Protein AF-A0A2N8PPB0-F1 (afdb_monomer_lite)

Sequence (161 aa):
MPAARVVEVVAQAAVRERETAEELRSPRPAERGLLVSDPEELAEAWAARHVEWRRVQELMEASGWAVYEPERDGVGSAWAADRVARREQALASHAAHQERRREAADEVRTEVWLAAGPGRLLRQAAARAGLTPQEVLAQLAARLVVDEDGAVSVAPFLPSR

Radius of gyration: 32.7 Å; chains: 1; bounding box: 74×33×79 Å

Secondary structure (DSSP, 8-state):
-BHHHHHHHHHHHHHHHHHHHHHHHS-------TTSPPHHHHHHHHHHHHHHHHHHHHHHHHHT-SB--GGG-HHHHHHHHHHHHHHHHHHHHHHHHHHHHHHHHH------PPPHHHHHHHHHHHHHHT--HHHHHHHHHTTEEE-TT--EEE-------

Structure (mmCIF, N/CA/C/O backbone):
data_AF-A0A2N8PPB0-F1
#
_entry.id   AF-A0A2N8PPB0-F1
#
loop_
_atom_site.group_PDB
_atom_site.id
_atom_site.type_symbol
_atom_site.label_atom_id
_atom_site.label_alt_id
_atom_site.label_comp_id
_atom_site.label_asym_id
_atom_site.label_entity_id
_atom_site.label_seq_id
_atom_site.pdbx_PDB_ins_code
_atom_site.Cartn_x
_atom_site.Cartn_y
_atom_site.Cartn_z
_atom_site.occupancy
_atom_site.B_iso_or_equiv
_atom_site.auth_seq_id
_atom_site.auth_comp_id
_atom_site.auth_asym_id
_atom_site.auth_atom_id
_atom_site.pdbx_PDB_model_num
ATOM 1 N N . MET A 1 1 ? 13.866 9.918 -25.195 1.00 89.62 1 MET A N 1
ATOM 2 C CA . MET A 1 1 ? 15.348 9.924 -25.044 1.00 89.62 1 MET A CA 1
ATOM 3 C C . MET A 1 1 ? 15.997 9.408 -26.324 1.00 89.62 1 MET A C 1
ATOM 5 O O . MET A 1 1 ? 15.547 8.376 -26.794 1.00 89.62 1 MET A O 1
ATOM 9 N N . PRO A 1 2 ? 16.993 10.085 -26.925 1.00 96.06 2 PRO A N 1
ATOM 10 C CA . PRO A 1 2 ? 17.593 9.634 -28.189 1.00 96.06 2 PRO A CA 1
ATOM 11 C C . PRO A 1 2 ? 18.256 8.252 -28.085 1.00 96.06 2 PRO A C 1
ATOM 13 O O . PRO A 1 2 ? 18.813 7.932 -27.036 1.00 96.06 2 PRO A O 1
ATOM 16 N N . ALA A 1 3 ? 18.268 7.478 -29.174 1.00 92.69 3 ALA A N 1
ATOM 17 C CA . ALA A 1 3 ? 18.877 6.140 -29.218 1.00 92.69 3 ALA A CA 1
ATOM 18 C C . ALA A 1 3 ? 20.351 6.133 -28.769 1.00 92.69 3 ALA A C 1
ATOM 20 O O . ALA A 1 3 ? 20.739 5.331 -27.925 1.00 92.69 3 ALA A O 1
ATOM 21 N N . ALA A 1 4 ? 21.153 7.096 -29.237 1.00 93.31 4 ALA A N 1
ATOM 22 C CA . ALA A 1 4 ? 22.552 7.237 -28.817 1.00 93.31 4 ALA A CA 1
ATOM 23 C C . ALA A 1 4 ? 22.692 7.417 -27.295 1.00 93.31 4 ALA A C 1
ATOM 25 O O . ALA A 1 4 ? 23.568 6.831 -26.664 1.00 93.31 4 ALA A O 1
ATOM 26 N N . ARG A 1 5 ? 21.769 8.166 -26.679 1.00 95.81 5 ARG A N 1
ATOM 27 C CA . ARG A 1 5 ? 21.753 8.358 -25.229 1.00 95.81 5 ARG A CA 1
ATOM 28 C C . ARG A 1 5 ? 21.357 7.082 -24.483 1.00 95.81 5 ARG A C 1
ATOM 30 O O . ARG A 1 5 ? 21.854 6.851 -23.389 1.00 95.81 5 ARG A O 1
ATOM 37 N N . VAL A 1 6 ? 20.487 6.250 -25.054 1.00 93.31 6 VAL A N 1
ATOM 38 C CA . VAL A 1 6 ? 20.123 4.945 -24.472 1.00 93.31 6 VAL A CA 1
ATOM 39 C C . VAL A 1 6 ? 21.341 4.025 -24.434 1.00 93.31 6 VAL A C 1
ATOM 41 O O . VAL A 1 6 ? 21.616 3.448 -23.387 1.00 93.31 6 VAL A O 1
ATOM 44 N N . VAL A 1 7 ? 22.130 3.977 -25.512 1.00 95.06 7 VAL A N 1
ATOM 45 C CA . VAL A 1 7 ? 23.392 3.215 -25.566 1.00 95.06 7 VAL A CA 1
ATOM 46 C C . VAL A 1 7 ? 24.372 3.673 -24.480 1.00 95.06 7 VAL A C 1
ATOM 48 O O . VAL A 1 7 ? 24.948 2.849 -23.769 1.00 95.06 7 VAL A O 1
ATOM 51 N N . GLU A 1 8 ? 24.529 4.987 -24.289 1.00 95.69 8 GLU A N 1
ATOM 52 C CA . GLU A 1 8 ? 25.362 5.529 -23.206 1.00 95.69 8 GLU A CA 1
ATOM 53 C C . GLU A 1 8 ? 24.867 5.095 -21.820 1.00 95.69 8 GLU A C 1
ATOM 55 O O . GLU A 1 8 ? 25.669 4.740 -20.957 1.00 95.69 8 GLU A O 1
ATOM 60 N N . VAL A 1 9 ? 23.552 5.118 -21.595 1.00 95.06 9 VAL A N 1
ATOM 61 C CA . VAL A 1 9 ? 22.949 4.730 -20.313 1.00 95.06 9 VAL A CA 1
ATOM 62 C C . VAL A 1 9 ? 23.114 3.231 -20.049 1.00 95.06 9 VAL A C 1
ATOM 64 O O . VAL A 1 9 ? 23.418 2.857 -18.916 1.00 95.06 9 VAL A O 1
ATOM 67 N N . VAL A 1 10 ? 22.996 2.379 -21.072 1.00 95.62 10 VAL A N 1
ATOM 68 C CA . VAL A 1 10 ? 23.305 0.940 -20.977 1.00 95.62 10 VAL A CA 1
ATOM 69 C C . VAL A 1 10 ? 24.759 0.738 -20.553 1.00 95.62 10 VAL A C 1
ATOM 71 O O . VAL A 1 10 ? 25.023 0.028 -19.582 1.00 95.62 10 VAL A O 1
ATOM 74 N N . ALA A 1 11 ? 25.701 1.416 -21.215 1.00 95.00 11 ALA A N 1
ATOM 75 C CA . ALA A 1 11 ? 27.120 1.319 -20.885 1.00 95.00 11 ALA A CA 1
ATOM 76 C C . ALA A 1 11 ? 27.416 1.792 -19.450 1.00 95.00 11 ALA A C 1
ATOM 78 O O . ALA A 1 11 ? 28.163 1.141 -18.720 1.00 95.00 11 ALA A O 1
ATOM 79 N N . GLN A 1 12 ? 26.797 2.892 -19.014 1.00 94.75 12 GLN A N 1
ATOM 80 C CA . GLN A 1 12 ? 26.925 3.382 -17.640 1.00 94.75 12 GLN A CA 1
ATOM 81 C C . GLN A 1 12 ? 26.356 2.391 -16.620 1.00 94.75 12 GLN A C 1
ATOM 83 O O . GLN A 1 12 ? 26.987 2.155 -15.590 1.00 94.75 12 GLN A O 1
ATOM 88 N N . ALA A 1 13 ? 25.197 1.790 -16.899 1.00 93.19 13 ALA A N 1
ATOM 89 C CA . ALA A 1 13 ? 24.599 0.788 -16.024 1.00 93.19 13 ALA A CA 1
ATOM 90 C C . ALA A 1 13 ? 25.494 -0.456 -15.891 1.00 93.19 13 ALA A C 1
ATOM 92 O O . ALA A 1 13 ? 25.692 -0.933 -14.777 1.00 93.19 13 ALA A O 1
ATOM 93 N N . ALA A 1 14 ? 26.111 -0.912 -16.987 1.00 94.25 14 ALA A N 1
ATOM 94 C CA . ALA A 1 14 ? 27.063 -2.025 -16.976 1.00 94.25 14 ALA A CA 1
ATOM 95 C C . ALA A 1 14 ? 28.315 -1.736 -16.128 1.00 94.25 14 ALA A C 1
ATOM 97 O O . ALA A 1 14 ? 28.813 -2.612 -15.421 1.00 94.25 14 ALA A O 1
ATOM 98 N N . VAL A 1 15 ? 28.834 -0.502 -16.181 1.00 95.06 15 VAL A N 1
ATOM 99 C CA . VAL A 1 15 ? 29.964 -0.082 -15.336 1.00 95.06 15 VAL A CA 1
ATOM 100 C C . VAL A 1 15 ? 29.570 -0.119 -13.861 1.00 95.06 15 VAL A C 1
ATOM 102 O O . VAL A 1 15 ? 30.289 -0.714 -13.064 1.00 95.06 15 VAL A O 1
ATOM 105 N N . ARG A 1 16 ? 28.411 0.448 -13.508 1.00 91.81 16 ARG A N 1
ATOM 106 C CA . ARG A 1 16 ? 27.927 0.493 -12.119 1.00 91.81 16 ARG A CA 1
ATOM 107 C C . ARG A 1 16 ? 27.627 -0.885 -11.544 1.00 91.81 16 ARG A C 1
ATOM 109 O O . ARG A 1 16 ? 27.965 -1.140 -10.392 1.00 91.81 16 ARG A O 1
ATOM 116 N N . GLU A 1 17 ? 27.035 -1.774 -12.335 1.00 92.38 17 GLU A N 1
ATOM 117 C CA . GLU A 1 17 ? 26.836 -3.177 -11.958 1.00 92.38 17 GLU A CA 1
ATOM 118 C C . GLU A 1 17 ? 28.176 -3.851 -11.636 1.00 92.38 17 GLU A C 1
ATOM 120 O O . GLU A 1 17 ? 28.317 -4.482 -10.591 1.00 92.38 17 GLU A O 1
ATOM 125 N N . ARG A 1 18 ? 29.193 -3.673 -12.489 1.00 91.88 18 ARG A N 1
ATOM 126 C CA . ARG A 1 18 ? 30.516 -4.263 -12.257 1.00 91.88 18 ARG A CA 1
ATOM 127 C C . ARG A 1 18 ? 31.187 -3.704 -11.003 1.00 91.88 18 ARG A C 1
ATOM 129 O O . ARG A 1 18 ? 31.670 -4.491 -10.196 1.00 91.88 18 ARG A O 1
ATOM 136 N N . GLU A 1 19 ? 31.208 -2.382 -10.841 1.00 90.62 19 GLU A N 1
ATOM 137 C CA . GLU A 1 19 ? 31.815 -1.713 -9.680 1.00 90.62 19 GLU A CA 1
ATOM 138 C C . GLU A 1 19 ? 31.177 -2.193 -8.371 1.00 90.62 19 GLU A C 1
ATOM 140 O O . GLU A 1 19 ? 31.878 -2.620 -7.459 1.00 90.62 19 GLU A O 1
ATOM 145 N N . THR A 1 20 ? 29.845 -2.222 -8.304 1.00 87.31 20 THR A N 1
ATOM 146 C CA . THR A 1 20 ? 29.118 -2.656 -7.096 1.00 87.31 20 THR A CA 1
ATOM 147 C C . THR A 1 20 ? 29.301 -4.150 -6.809 1.00 87.31 20 THR A C 1
ATOM 149 O O . THR A 1 20 ? 29.486 -4.541 -5.657 1.00 87.31 20 THR A O 1
ATOM 152 N N . ALA A 1 21 ? 29.373 -4.994 -7.844 1.00 87.25 21 ALA A N 1
ATOM 153 C CA . ALA A 1 21 ? 29.709 -6.409 -7.690 1.00 87.25 21 ALA A CA 1
ATOM 154 C C . ALA A 1 21 ? 31.173 -6.650 -7.264 1.00 87.25 21 ALA A C 1
ATOM 156 O O . ALA A 1 21 ? 31.482 -7.681 -6.662 1.00 87.25 21 ALA A O 1
ATOM 157 N N . GLU A 1 22 ? 32.107 -5.766 -7.622 1.00 87.38 22 GLU A N 1
ATOM 158 C CA . GLU A 1 22 ? 33.511 -5.812 -7.181 1.00 87.38 22 GLU A CA 1
ATOM 159 C C . GLU A 1 22 ? 33.676 -5.320 -5.739 1.00 87.38 22 GLU A C 1
ATOM 161 O O . GLU A 1 22 ? 34.434 -5.916 -4.968 1.00 87.38 22 GLU A O 1
ATOM 166 N N . GLU A 1 23 ? 32.932 -4.285 -5.348 1.00 84.00 23 GLU A N 1
ATOM 167 C CA . GLU A 1 23 ? 32.872 -3.792 -3.971 1.00 84.00 23 GLU A CA 1
ATOM 168 C C . GLU A 1 23 ? 32.341 -4.864 -3.014 1.00 84.00 23 GLU A C 1
ATOM 170 O O . GLU A 1 23 ? 32.959 -5.102 -1.978 1.00 84.00 23 GLU A O 1
ATOM 175 N N . LEU A 1 24 ? 31.284 -5.589 -3.400 1.00 83.00 24 LEU A N 1
ATOM 176 C CA . LEU A 1 24 ? 30.767 -6.740 -2.647 1.00 83.00 24 LEU A CA 1
ATOM 177 C C . LEU A 1 24 ? 31.798 -7.859 -2.451 1.00 83.00 24 LEU A C 1
ATOM 179 O O . LEU A 1 24 ? 31.836 -8.501 -1.403 1.00 83.00 24 LEU A O 1
ATOM 183 N N . ARG A 1 25 ? 32.639 -8.111 -3.460 1.00 82.62 25 ARG A N 1
ATOM 184 C CA . ARG A 1 25 ? 33.682 -9.150 -3.413 1.00 82.62 25 ARG A CA 1
ATOM 185 C C . ARG A 1 25 ? 34.927 -8.721 -2.637 1.00 82.62 25 ARG A C 1
ATOM 187 O O . ARG A 1 25 ? 35.768 -9.565 -2.328 1.00 82.62 25 ARG A O 1
ATOM 194 N N . SER A 1 26 ? 35.075 -7.432 -2.342 1.00 75.88 26 SER A N 1
ATOM 195 C CA . SER A 1 26 ? 36.272 -6.890 -1.705 1.00 75.88 26 SER A CA 1
ATOM 196 C C . SER A 1 26 ? 36.179 -6.967 -0.176 1.00 75.88 26 SER A C 1
ATOM 198 O O . SER A 1 26 ? 35.205 -6.494 0.405 1.00 75.88 26 SER A O 1
ATOM 200 N N . PRO A 1 27 ? 37.209 -7.477 0.525 1.00 54.28 27 PRO A N 1
ATOM 201 C CA . PRO A 1 27 ? 37.243 -7.531 1.982 1.00 54.28 27 PRO A CA 1
ATOM 202 C C . PRO A 1 27 ? 37.613 -6.153 2.546 1.00 54.28 27 PRO A C 1
ATOM 204 O O . PRO A 1 27 ? 38.705 -5.951 3.075 1.00 54.28 27 PRO A O 1
ATOM 207 N N . ARG A 1 28 ? 36.734 -5.159 2.402 1.00 59.00 28 ARG A N 1
ATOM 208 C CA . ARG A 1 28 ? 36.819 -3.928 3.194 1.00 59.00 28 ARG A CA 1
ATOM 209 C C . ARG A 1 28 ? 35.812 -4.018 4.336 1.00 59.00 28 ARG A C 1
ATOM 211 O O . ARG A 1 28 ? 34.687 -4.458 4.102 1.00 59.00 28 ARG A O 1
ATOM 218 N N . PRO A 1 29 ? 36.173 -3.603 5.562 1.00 52.09 29 PRO A N 1
ATOM 219 C CA . PRO A 1 29 ? 35.178 -3.405 6.597 1.00 52.09 29 PRO A CA 1
ATOM 220 C C . PRO A 1 29 ? 34.294 -2.258 6.116 1.00 52.09 29 PRO A C 1
ATOM 222 O O . PRO A 1 29 ? 34.706 -1.101 6.140 1.00 52.09 29 PRO A O 1
ATOM 225 N N . ALA A 1 30 ? 33.119 -2.588 5.585 1.00 56.78 30 ALA A N 1
ATOM 226 C CA . ALA A 1 30 ? 32.125 -1.585 5.264 1.00 56.78 30 ALA A CA 1
ATOM 227 C C . ALA A 1 30 ? 31.801 -0.861 6.574 1.00 56.78 30 ALA A C 1
ATOM 229 O O . ALA A 1 30 ? 31.323 -1.486 7.524 1.00 56.78 30 ALA A O 1
ATOM 230 N N . GLU A 1 31 ? 32.083 0.439 6.642 1.00 53.41 31 GLU A N 1
ATOM 231 C CA . GLU A 1 31 ? 31.474 1.320 7.631 1.00 53.41 31 GLU A CA 1
ATOM 232 C C . GLU A 1 31 ? 29.966 1.303 7.356 1.00 53.41 31 GLU A C 1
ATOM 234 O O . GLU A 1 31 ? 29.428 2.105 6.595 1.00 53.41 31 GLU A O 1
ATOM 239 N N . ARG A 1 32 ? 29.283 0.294 7.904 1.00 54.25 32 ARG A N 1
ATOM 240 C CA . ARG A 1 32 ? 27.835 0.125 7.808 1.00 54.25 32 ARG A CA 1
ATOM 241 C C . ARG A 1 32 ? 27.194 1.187 8.690 1.00 54.25 32 ARG A C 1
ATOM 243 O O . ARG A 1 32 ? 26.836 0.935 9.837 1.00 54.25 32 ARG A O 1
ATOM 250 N N . GLY A 1 33 ? 27.101 2.406 8.172 1.00 53.09 33 GLY A N 1
ATOM 251 C CA . GLY A 1 33 ? 26.221 3.413 8.739 1.00 53.09 33 GLY A CA 1
ATOM 252 C C . GLY A 1 33 ? 24.772 2.937 8.626 1.00 53.09 33 GLY A C 1
ATOM 253 O O . GLY A 1 33 ? 24.391 2.358 7.614 1.00 53.09 33 GLY A O 1
ATOM 254 N N . LEU A 1 34 ? 23.951 3.233 9.635 1.00 52.47 34 LEU A N 1
ATOM 255 C CA . LEU A 1 34 ? 22.506 2.931 9.714 1.00 52.47 34 LEU A CA 1
ATOM 256 C C . LEU A 1 34 ? 21.650 3.466 8.538 1.00 52.47 34 LEU A C 1
ATOM 258 O O . LEU A 1 34 ? 20.442 3.258 8.517 1.00 52.47 34 LEU A O 1
ATOM 262 N N . LEU A 1 35 ? 22.260 4.176 7.586 1.00 56.34 35 LEU A N 1
ATOM 263 C CA . LEU A 1 35 ? 21.629 4.824 6.434 1.00 56.34 35 LEU A CA 1
ATOM 264 C C . LEU A 1 35 ? 22.193 4.345 5.084 1.00 56.34 35 LEU A C 1
ATOM 266 O O . LEU A 1 35 ? 21.779 4.853 4.044 1.00 56.34 35 LEU A O 1
ATOM 270 N N . VAL A 1 36 ? 23.158 3.420 5.080 1.00 61.28 36 VAL A N 1
ATOM 271 C CA . VAL A 1 36 ? 23.725 2.871 3.842 1.00 61.28 36 VAL A CA 1
ATOM 272 C C . VAL A 1 36 ? 22.824 1.726 3.381 1.00 61.28 36 VAL A C 1
ATOM 274 O O . VAL A 1 36 ? 22.564 0.809 4.157 1.00 61.28 36 VAL A O 1
ATOM 277 N N . SER A 1 37 ? 22.321 1.803 2.142 1.00 66.50 37 SER A N 1
ATOM 278 C CA . SER A 1 37 ? 21.583 0.702 1.507 1.00 66.50 37 SER A CA 1
ATOM 279 C C . SER A 1 37 ? 22.398 -0.583 1.573 1.00 66.50 37 SER A C 1
ATOM 281 O O . SER A 1 37 ? 23.623 -0.531 1.439 1.00 66.50 37 SER A O 1
ATOM 283 N N . ASP A 1 38 ? 21.727 -1.715 1.774 1.00 81.75 38 ASP A N 1
ATOM 284 C CA . ASP A 1 38 ? 22.395 -3.010 1.779 1.00 81.75 38 ASP A CA 1
ATOM 285 C C . ASP A 1 38 ? 23.191 -3.163 0.468 1.00 81.75 38 ASP A C 1
ATOM 287 O O . ASP A 1 38 ? 22.627 -2.985 -0.618 1.00 81.75 38 ASP A O 1
ATOM 291 N N . PRO A 1 39 ? 24.515 -3.395 0.530 1.00 78.69 39 PRO A N 1
ATOM 292 C CA . PRO A 1 39 ? 25.331 -3.507 -0.670 1.00 78.69 39 PRO A CA 1
ATOM 293 C C . PRO A 1 39 ? 24.878 -4.656 -1.585 1.00 78.69 39 PRO A C 1
ATOM 295 O O . PRO A 1 39 ? 25.065 -4.548 -2.798 1.00 78.69 39 PRO A O 1
ATOM 298 N N . GLU A 1 40 ? 24.260 -5.716 -1.047 1.00 85.31 40 GLU A N 1
ATOM 299 C CA . GLU A 1 40 ? 23.680 -6.799 -1.854 1.00 85.31 40 GLU A CA 1
ATOM 300 C C . GLU A 1 40 ? 22.455 -6.298 -2.629 1.00 85.31 40 GLU A C 1
ATOM 302 O O . GLU A 1 40 ? 22.416 -6.409 -3.857 1.00 85.31 40 GLU A O 1
ATOM 307 N N . GLU A 1 41 ? 21.522 -5.623 -1.949 1.00 87.12 41 GLU A N 1
ATOM 308 C CA . GLU A 1 41 ? 20.359 -4.987 -2.586 1.00 87.12 41 GLU A CA 1
ATOM 309 C C . GLU A 1 41 ? 20.778 -3.959 -3.648 1.00 87.12 41 GLU A C 1
ATOM 311 O O . GLU A 1 41 ? 20.145 -3.833 -4.700 1.00 87.12 41 GLU A O 1
ATOM 316 N N . LEU A 1 42 ? 21.858 -3.210 -3.401 1.00 88.19 42 LEU A N 1
ATOM 317 C CA . LEU A 1 42 ? 22.371 -2.225 -4.348 1.00 88.19 42 LEU A CA 1
ATOM 318 C C . LEU A 1 42 ? 22.907 -2.890 -5.622 1.00 88.19 42 LEU A C 1
ATOM 320 O O . LEU A 1 42 ? 22.645 -2.395 -6.723 1.00 88.19 42 LEU A O 1
ATOM 324 N N . ALA A 1 43 ? 23.638 -3.999 -5.494 1.00 88.62 43 ALA A N 1
ATOM 325 C CA . ALA A 1 43 ? 24.135 -4.745 -6.645 1.00 88.62 43 ALA A CA 1
ATOM 326 C C . ALA A 1 43 ? 22.990 -5.378 -7.445 1.00 88.62 43 ALA A C 1
ATOM 328 O O . ALA A 1 43 ? 22.964 -5.257 -8.673 1.00 88.62 43 ALA A O 1
ATOM 329 N N . GLU A 1 44 ? 22.000 -5.967 -6.769 1.00 91.31 44 GLU A N 1
ATOM 330 C CA . GLU A 1 44 ? 20.785 -6.476 -7.414 1.00 91.31 44 GLU A CA 1
ATOM 331 C C . GLU A 1 44 ? 20.041 -5.367 -8.171 1.00 91.31 44 GLU A C 1
ATOM 333 O O . GLU A 1 44 ? 19.641 -5.547 -9.326 1.00 91.31 44 GLU A O 1
ATOM 338 N N . ALA A 1 45 ? 19.911 -4.184 -7.565 1.00 91.44 45 ALA A N 1
ATOM 339 C CA . ALA A 1 45 ? 19.255 -3.039 -8.186 1.00 91.44 45 ALA A CA 1
ATOM 340 C C . ALA A 1 45 ? 19.989 -2.554 -9.447 1.00 91.44 45 ALA A C 1
ATOM 342 O O . ALA A 1 45 ? 19.342 -2.201 -10.441 1.00 91.44 45 ALA A O 1
ATOM 343 N N . TRP A 1 46 ? 21.325 -2.535 -9.438 1.00 93.19 46 TRP A N 1
ATOM 344 C CA . TRP A 1 46 ? 22.107 -2.167 -10.620 1.00 93.19 46 TRP A CA 1
ATOM 345 C C . TRP A 1 46 ? 22.033 -3.214 -11.726 1.00 93.19 46 TRP A C 1
ATOM 347 O O . TRP A 1 46 ? 21.829 -2.832 -12.881 1.00 93.19 46 TRP A O 1
ATOM 357 N N . ALA A 1 47 ? 22.108 -4.503 -11.390 1.00 93.00 47 ALA A N 1
ATOM 358 C CA . ALA A 1 47 ? 21.936 -5.588 -12.353 1.00 93.00 47 ALA A CA 1
ATOM 359 C C . ALA A 1 47 ? 20.551 -5.526 -13.022 1.00 93.00 47 ALA A C 1
ATOM 361 O O . ALA A 1 47 ? 20.447 -5.514 -14.252 1.00 93.00 47 ALA A O 1
ATOM 362 N N . ALA A 1 48 ? 19.483 -5.370 -12.232 1.00 93.31 48 ALA A N 1
ATOM 363 C CA . ALA A 1 48 ? 18.122 -5.219 -12.745 1.00 93.31 48 ALA A CA 1
ATOM 364 C C . ALA A 1 48 ? 17.976 -3.982 -13.647 1.00 93.31 48 ALA A C 1
ATOM 366 O O . ALA A 1 48 ? 17.357 -4.043 -14.711 1.00 93.31 48 ALA A O 1
ATOM 367 N N . ARG A 1 49 ? 18.588 -2.854 -13.262 1.00 93.62 49 ARG A N 1
ATOM 368 C CA . ARG A 1 49 ? 18.575 -1.627 -14.068 1.00 93.62 49 ARG A CA 1
ATOM 369 C C . ARG A 1 49 ? 19.335 -1.792 -15.383 1.00 93.62 49 ARG A C 1
ATOM 371 O O . ARG A 1 49 ? 18.885 -1.265 -16.396 1.00 93.62 49 ARG A O 1
ATOM 378 N N . HIS A 1 50 ? 20.455 -2.508 -15.393 1.00 96.19 50 HIS A N 1
ATOM 379 C CA . HIS A 1 50 ? 21.186 -2.785 -16.625 1.00 96.19 50 HIS A CA 1
ATOM 380 C C . HIS A 1 50 ? 20.387 -3.695 -17.570 1.00 96.19 50 HIS A C 1
ATOM 382 O O . HIS A 1 50 ? 20.316 -3.405 -18.764 1.00 96.19 50 HIS A O 1
ATOM 388 N N . VAL A 1 51 ? 19.744 -4.747 -17.050 1.00 96.44 51 VAL A N 1
ATOM 389 C CA . VAL A 1 51 ? 18.840 -5.608 -17.836 1.00 96.44 51 VAL A CA 1
ATOM 390 C C . VAL A 1 51 ? 17.714 -4.788 -18.464 1.00 96.44 51 VAL A C 1
ATOM 392 O O . VAL A 1 51 ? 17.457 -4.910 -19.660 1.00 96.44 51 VAL A O 1
ATOM 395 N N . GLU A 1 52 ? 17.089 -3.902 -17.690 1.00 95.31 52 GLU A N 1
ATOM 396 C CA . GLU A 1 52 ? 16.000 -3.066 -18.192 1.00 95.31 52 GLU A CA 1
ATOM 397 C C . GLU A 1 52 ? 16.459 -2.092 -19.285 1.00 95.31 52 GLU A C 1
ATOM 399 O O . GLU A 1 52 ? 15.793 -1.942 -20.309 1.00 95.31 52 GLU A O 1
ATOM 404 N N . TRP A 1 53 ? 17.625 -1.463 -19.129 1.00 96.06 53 TRP A N 1
ATOM 405 C CA . TRP A 1 53 ? 18.151 -0.582 -20.173 1.00 96.06 53 TRP A CA 1
ATOM 406 C C . TRP A 1 53 ? 18.522 -1.333 -21.453 1.00 96.06 53 TRP A C 1
ATOM 408 O O . TRP A 1 53 ? 18.303 -0.798 -22.541 1.00 96.06 53 TRP A O 1
ATOM 418 N N . ARG A 1 54 ? 19.019 -2.573 -21.346 1.00 97.19 54 ARG A N 1
ATOM 419 C CA . ARG A 1 54 ? 19.245 -3.44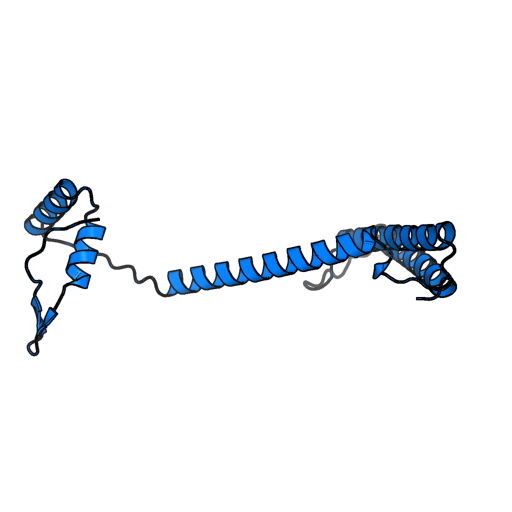1 -22.512 1.00 97.19 54 ARG A CA 1
ATOM 420 C C . ARG A 1 54 ? 17.941 -3.770 -23.230 1.00 97.19 54 ARG A C 1
ATOM 422 O O . ARG A 1 54 ? 17.875 -3.605 -24.442 1.00 97.19 54 ARG A O 1
ATOM 429 N N . ARG A 1 55 ? 16.877 -4.110 -22.498 1.00 97.25 55 ARG A N 1
ATOM 430 C CA . ARG A 1 55 ? 15.541 -4.322 -23.080 1.00 97.25 55 ARG A CA 1
ATOM 431 C C . ARG A 1 55 ? 15.044 -3.082 -23.831 1.00 97.25 55 ARG A C 1
ATOM 433 O O . ARG A 1 55 ? 14.521 -3.206 -24.935 1.00 97.25 55 ARG A O 1
ATOM 440 N N . VAL A 1 56 ? 15.211 -1.886 -23.258 1.00 96.62 56 VAL A N 1
ATOM 441 C CA . VAL A 1 56 ? 14.839 -0.625 -23.928 1.00 96.62 56 VAL A CA 1
ATOM 442 C C . VAL A 1 56 ? 15.641 -0.430 -25.214 1.00 96.62 56 VAL A C 1
ATOM 444 O O . VAL A 1 56 ? 15.068 -0.053 -26.235 1.00 96.62 56 VAL A O 1
ATOM 447 N N . GLN A 1 57 ? 16.948 -0.698 -25.186 1.00 96.81 57 GLN A N 1
ATOM 448 C CA . GLN A 1 57 ? 17.791 -0.622 -26.377 1.00 96.81 57 GLN A CA 1
ATOM 449 C C . GLN A 1 57 ? 17.315 -1.600 -27.465 1.00 96.81 57 GLN A C 1
ATOM 451 O O . GLN A 1 57 ? 17.071 -1.174 -28.591 1.00 96.81 57 GLN A O 1
ATOM 456 N N . GLU A 1 58 ? 17.115 -2.874 -27.121 1.00 97.25 58 GLU A N 1
ATOM 457 C CA . GLU A 1 58 ? 16.628 -3.914 -28.038 1.00 97.25 58 GLU A CA 1
ATOM 458 C C . GLU A 1 58 ? 15.259 -3.554 -28.634 1.00 97.25 58 GLU A C 1
ATOM 460 O O . GLU A 1 58 ? 15.036 -3.709 -29.834 1.00 97.25 58 GLU A O 1
ATOM 465 N N . LEU A 1 59 ? 14.351 -3.005 -27.818 1.00 96.56 59 LEU A N 1
ATOM 466 C CA . LEU A 1 59 ? 13.048 -2.518 -28.270 1.00 96.56 59 LEU A CA 1
ATOM 467 C C . LEU A 1 59 ? 13.194 -1.400 -29.308 1.00 96.56 59 LEU A C 1
ATOM 469 O O . LEU A 1 59 ? 12.504 -1.412 -30.332 1.00 96.56 59 LEU A O 1
ATOM 473 N N . MET A 1 60 ? 14.072 -0.428 -29.050 1.00 96.75 60 MET A N 1
ATOM 474 C CA . MET A 1 60 ? 14.305 0.684 -29.970 1.00 96.75 60 MET A CA 1
ATOM 475 C C . MET A 1 60 ? 14.932 0.222 -31.283 1.00 96.75 60 MET A C 1
ATOM 477 O O . MET A 1 60 ? 14.525 0.706 -32.339 1.00 96.75 60 MET A O 1
ATOM 481 N N . GLU A 1 61 ? 15.878 -0.716 -31.228 1.00 96.12 61 GLU A N 1
ATOM 482 C CA . GLU A 1 61 ? 16.513 -1.312 -32.406 1.00 96.12 61 GLU A CA 1
ATOM 483 C C . GLU A 1 61 ? 15.498 -2.102 -33.242 1.00 96.12 61 GLU A C 1
ATOM 485 O O . GLU A 1 61 ? 15.357 -1.845 -34.438 1.00 96.12 61 GLU A O 1
ATOM 490 N N . ALA A 1 62 ? 14.721 -2.987 -32.611 1.00 96.50 62 ALA A N 1
ATOM 491 C CA . ALA A 1 62 ? 13.697 -3.790 -33.281 1.00 96.50 62 ALA A CA 1
ATOM 492 C C . ALA A 1 62 ? 12.583 -2.936 -33.907 1.00 96.50 62 ALA A C 1
ATOM 494 O O . ALA A 1 62 ? 12.026 -3.294 -34.946 1.00 96.50 62 ALA A O 1
ATOM 495 N N . SER A 1 63 ? 12.262 -1.800 -33.287 1.00 94.31 63 SER A N 1
ATOM 496 C CA . SER A 1 63 ? 11.178 -0.917 -33.731 1.00 94.31 63 SER A CA 1
ATOM 497 C C . SER A 1 63 ? 11.648 0.232 -34.633 1.00 94.31 63 SER A C 1
ATOM 499 O O . SER A 1 63 ? 10.818 1.007 -35.113 1.00 94.31 63 SER A O 1
ATOM 501 N N . GLY A 1 64 ? 12.961 0.378 -34.845 1.00 94.94 64 GLY A N 1
ATOM 502 C CA . GLY A 1 64 ? 13.560 1.464 -35.628 1.00 94.94 64 GLY A CA 1
ATOM 503 C C . GLY A 1 64 ? 13.357 2.860 -35.024 1.00 94.94 64 GLY A C 1
ATOM 504 O O . GLY A 1 64 ? 13.283 3.849 -35.755 1.00 94.94 64 GLY A O 1
ATOM 505 N N . TRP A 1 65 ? 13.206 2.968 -33.702 1.00 95.44 65 TRP A N 1
ATOM 506 C CA . TRP A 1 65 ? 12.911 4.242 -33.045 1.00 95.44 65 TRP A CA 1
ATOM 507 C C . TRP A 1 65 ? 14.174 5.076 -32.850 1.00 95.44 65 TRP A C 1
ATOM 509 O O . TRP A 1 65 ? 15.090 4.696 -32.127 1.00 95.44 65 TRP A O 1
ATOM 519 N N . ALA A 1 66 ? 14.185 6.282 -33.417 1.00 94.44 66 ALA A N 1
ATOM 520 C CA . ALA A 1 66 ? 15.254 7.251 -33.169 1.00 94.44 66 ALA A CA 1
ATOM 521 C C . ALA A 1 66 ? 15.193 7.849 -31.748 1.00 94.44 66 ALA A C 1
ATOM 523 O O . ALA A 1 66 ? 16.212 8.273 -31.192 1.00 94.44 66 ALA A O 1
ATOM 524 N N . VAL A 1 67 ? 13.997 7.884 -31.152 1.00 96.31 67 VAL A N 1
ATOM 525 C CA . VAL A 1 67 ? 13.727 8.456 -29.831 1.00 96.31 67 VAL A CA 1
ATOM 526 C C . VAL A 1 67 ? 12.860 7.490 -29.030 1.00 96.31 67 VAL A C 1
ATOM 528 O O . VAL A 1 67 ? 11.819 7.046 -29.497 1.00 96.31 67 VAL A O 1
ATOM 531 N N . TYR A 1 68 ? 13.296 7.185 -27.811 1.00 94.38 68 TYR A N 1
ATOM 532 C CA . TYR A 1 68 ? 12.526 6.439 -26.827 1.00 94.38 68 TYR A CA 1
ATOM 533 C C . TYR A 1 68 ? 11.362 7.277 -26.300 1.00 94.38 68 TYR A C 1
ATOM 535 O O . TYR A 1 68 ? 11.598 8.351 -25.725 1.00 94.38 68 TYR A O 1
ATOM 543 N N . GLU A 1 69 ? 10.156 6.743 -26.455 1.00 92.56 69 GLU A N 1
ATOM 544 C CA . GLU A 1 69 ? 8.883 7.270 -25.959 1.00 92.56 69 GLU A CA 1
ATOM 545 C C . GLU A 1 69 ? 8.270 6.199 -25.037 1.00 92.56 69 GLU A C 1
ATOM 547 O O . GLU A 1 69 ? 7.827 5.160 -25.537 1.00 92.56 69 GLU A O 1
ATOM 552 N N . PRO A 1 70 ? 8.294 6.391 -23.703 1.00 90.00 70 PRO A N 1
ATOM 553 C CA . PRO A 1 70 ? 7.821 5.394 -22.737 1.00 90.00 70 PRO A CA 1
ATOM 554 C C . PRO A 1 70 ? 6.389 4.911 -22.988 1.00 90.00 70 PRO A C 1
ATOM 556 O O . PRO A 1 70 ? 6.080 3.749 -22.753 1.00 90.00 70 PRO A O 1
ATOM 559 N N . GLU A 1 71 ? 5.525 5.778 -23.511 1.00 90.69 71 GLU A N 1
ATOM 560 C CA . GLU A 1 71 ? 4.114 5.500 -23.796 1.00 90.69 71 GLU A CA 1
ATOM 561 C C . GLU A 1 71 ? 3.932 4.450 -24.899 1.00 90.69 71 GLU A C 1
ATOM 563 O O . GLU A 1 71 ? 2.887 3.807 -24.988 1.00 90.69 71 GLU A O 1
ATOM 568 N N . ARG A 1 72 ? 4.947 4.265 -25.750 1.00 92.81 72 ARG A N 1
ATOM 569 C CA . ARG A 1 72 ? 4.951 3.242 -26.805 1.00 92.81 72 ARG A CA 1
ATOM 570 C C . ARG A 1 72 ? 5.552 1.925 -26.332 1.00 92.81 72 ARG A C 1
ATOM 572 O O . ARG A 1 72 ? 5.379 0.902 -26.990 1.00 92.81 72 ARG A O 1
ATOM 579 N N . ASP A 1 73 ? 6.236 1.940 -25.195 1.00 95.44 73 ASP A N 1
ATOM 580 C CA . ASP A 1 73 ? 6.742 0.754 -24.529 1.00 95.44 73 ASP A CA 1
ATOM 581 C C . ASP A 1 73 ? 5.675 0.183 -23.588 1.00 95.44 73 ASP A C 1
ATOM 583 O O . ASP A 1 73 ? 5.527 0.603 -22.439 1.00 95.44 73 ASP A O 1
ATOM 587 N N . GLY A 1 74 ? 4.926 -0.805 -24.083 1.00 92.88 74 GLY A N 1
ATOM 588 C CA . GLY A 1 74 ? 3.864 -1.450 -23.309 1.00 92.88 74 GLY A CA 1
ATOM 589 C C . GLY A 1 74 ? 4.365 -2.126 -22.028 1.00 92.88 74 GLY A C 1
ATOM 590 O O . GLY A 1 74 ? 3.660 -2.106 -21.021 1.00 92.88 74 GLY A O 1
ATOM 591 N N . VAL A 1 75 ? 5.589 -2.670 -22.032 1.00 93.38 75 VAL A N 1
ATOM 592 C CA . VAL A 1 75 ? 6.177 -3.327 -20.852 1.00 93.38 75 VAL A CA 1
ATOM 593 C C . VAL A 1 75 ? 6.551 -2.285 -19.801 1.00 93.38 75 VAL A C 1
ATOM 595 O O . VAL A 1 75 ? 6.117 -2.385 -18.653 1.00 93.38 75 VAL A O 1
ATOM 598 N N . GLY A 1 76 ? 7.294 -1.246 -20.194 1.00 91.88 76 GLY A N 1
ATOM 599 C CA . GLY A 1 76 ? 7.671 -0.159 -19.289 1.00 91.88 76 GLY A CA 1
ATOM 600 C C . GLY A 1 76 ? 6.461 0.608 -18.755 1.00 91.88 76 GLY A C 1
ATOM 601 O O . GLY A 1 76 ? 6.413 0.935 -17.567 1.00 91.88 76 GLY A O 1
ATOM 602 N N . SER A 1 77 ? 5.448 0.830 -19.596 1.00 92.06 77 SER A N 1
ATOM 603 C CA . SER A 1 77 ? 4.186 1.462 -19.199 1.00 92.06 77 SER A CA 1
ATOM 604 C C . SER A 1 77 ? 3.414 0.623 -1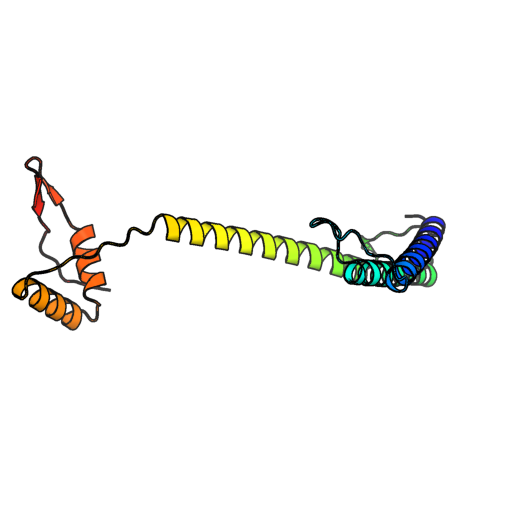8.178 1.00 92.06 77 SER A C 1
ATOM 606 O O . SER A 1 77 ? 2.963 1.163 -17.167 1.00 92.06 77 SER A O 1
ATOM 608 N N . ALA A 1 78 ? 3.313 -0.696 -18.378 1.00 94.69 78 ALA A N 1
ATOM 609 C CA . ALA A 1 78 ? 2.681 -1.595 -17.411 1.00 94.69 78 ALA A CA 1
ATOM 610 C C . ALA A 1 78 ? 3.417 -1.579 -16.061 1.00 94.69 78 ALA A C 1
ATOM 612 O O . ALA A 1 78 ? 2.801 -1.392 -15.014 1.00 94.69 78 ALA A O 1
ATOM 613 N N . TRP A 1 79 ? 4.749 -1.663 -16.071 1.00 92.69 79 TRP A N 1
ATOM 614 C CA . TRP A 1 79 ? 5.548 -1.593 -14.844 1.00 92.69 79 TRP A CA 1
ATOM 615 C C . TRP A 1 79 ? 5.436 -0.248 -14.121 1.00 92.69 79 TRP A C 1
ATOM 617 O O . TRP A 1 79 ? 5.485 -0.198 -12.885 1.00 92.69 79 TRP A O 1
ATOM 627 N N . ALA A 1 80 ? 5.313 0.855 -14.863 1.00 91.81 80 ALA A N 1
ATOM 628 C CA . ALA A 1 80 ? 5.072 2.173 -14.290 1.00 91.81 80 ALA A CA 1
ATOM 629 C C . ALA A 1 80 ? 3.700 2.233 -13.604 1.00 91.81 80 ALA A C 1
ATOM 631 O O . ALA A 1 80 ? 3.624 2.679 -12.456 1.00 91.81 80 ALA A O 1
ATOM 632 N N . ALA A 1 81 ? 2.653 1.719 -14.257 1.00 92.88 81 ALA A N 1
ATOM 633 C CA . ALA A 1 81 ? 1.312 1.626 -13.688 1.00 92.88 81 ALA A CA 1
ATOM 634 C C . ALA A 1 81 ? 1.294 0.763 -12.414 1.00 92.88 81 ALA A C 1
ATOM 636 O O . ALA A 1 81 ? 0.827 1.218 -11.370 1.00 92.88 81 ALA A O 1
ATOM 637 N N . ASP A 1 82 ? 1.913 -0.419 -12.445 1.00 95.69 82 ASP A N 1
ATOM 638 C CA . ASP A 1 82 ? 2.022 -1.307 -11.281 1.00 95.69 82 ASP A CA 1
ATOM 639 C C . ASP A 1 82 ? 2.750 -0.644 -10.108 1.00 95.69 82 ASP A C 1
ATOM 641 O O . ASP A 1 82 ? 2.427 -0.867 -8.940 1.00 95.69 82 ASP A O 1
ATOM 645 N N . ARG A 1 83 ? 3.768 0.178 -10.386 1.00 93.00 83 ARG A N 1
ATOM 646 C CA . ARG A 1 83 ? 4.498 0.912 -9.345 1.00 93.00 83 ARG A CA 1
ATOM 647 C C . ARG A 1 83 ? 3.634 1.991 -8.702 1.00 93.00 83 ARG A C 1
ATOM 649 O O . ARG A 1 83 ? 3.707 2.160 -7.485 1.00 93.00 83 ARG A O 1
ATOM 656 N N . VAL A 1 84 ? 2.841 2.707 -9.499 1.00 96.44 84 VAL A N 1
ATOM 657 C CA . VAL A 1 84 ? 1.871 3.685 -8.990 1.00 96.44 84 VAL A CA 1
ATOM 658 C C . VAL A 1 84 ? 0.837 2.978 -8.116 1.00 96.44 84 VAL A C 1
ATOM 660 O O . VAL A 1 84 ? 0.685 3.361 -6.959 1.00 96.44 84 VAL A O 1
ATOM 663 N N . ALA A 1 85 ? 0.247 1.882 -8.598 1.00 96.81 85 ALA A N 1
ATOM 664 C CA . ALA A 1 85 ? -0.733 1.098 -7.848 1.00 96.81 85 ALA A CA 1
ATOM 665 C C . ALA A 1 85 ? -0.170 0.582 -6.511 1.00 96.81 85 ALA A C 1
ATOM 667 O O . ALA A 1 85 ? -0.782 0.763 -5.457 1.00 96.81 85 ALA A O 1
ATOM 668 N N . ARG A 1 86 ? 1.045 0.014 -6.512 1.00 96.00 86 ARG A N 1
ATOM 669 C CA . ARG A 1 86 ? 1.719 -0.431 -5.277 1.00 96.00 86 ARG A CA 1
ATOM 670 C C . ARG A 1 86 ? 1.974 0.717 -4.305 1.00 96.00 86 ARG A C 1
ATOM 672 O O . ARG A 1 86 ? 1.822 0.543 -3.097 1.00 96.00 86 ARG A O 1
ATOM 679 N N . ARG A 1 87 ? 2.359 1.893 -4.810 1.00 95.56 87 ARG A N 1
ATOM 680 C CA . ARG A 1 87 ? 2.572 3.081 -3.976 1.00 95.56 87 ARG A CA 1
ATOM 681 C C . ARG A 1 87 ? 1.265 3.543 -3.337 1.00 95.56 87 ARG A C 1
ATOM 683 O O . ARG A 1 87 ? 1.246 3.800 -2.137 1.00 95.56 87 ARG A O 1
ATOM 690 N N . GLU A 1 88 ? 0.191 3.634 -4.110 1.00 97.38 88 GLU A N 1
ATOM 691 C CA . GLU A 1 88 ? -1.133 4.012 -3.608 1.00 97.38 88 GLU A CA 1
ATOM 692 C C . GLU A 1 88 ? -1.632 3.022 -2.552 1.00 97.38 88 GLU A C 1
ATOM 694 O O . GLU A 1 88 ? -2.060 3.433 -1.474 1.00 97.38 88 GLU A O 1
ATOM 699 N N . GLN A 1 89 ? -1.473 1.719 -2.797 1.00 96.94 89 GLN A N 1
ATOM 700 C CA . GLN A 1 89 ? -1.820 0.673 -1.836 1.00 96.94 89 GLN A CA 1
ATOM 701 C C . GLN A 1 89 ? -1.015 0.781 -0.533 1.00 96.94 89 GLN A C 1
ATOM 703 O O . GLN A 1 89 ? -1.573 0.613 0.556 1.00 96.94 89 GLN A O 1
ATOM 708 N N . ALA A 1 90 ? 0.286 1.067 -0.617 1.00 96.69 90 ALA A N 1
ATOM 709 C CA . ALA A 1 90 ? 1.136 1.254 0.556 1.00 96.69 90 ALA A CA 1
ATOM 710 C C . ALA A 1 90 ? 0.714 2.488 1.369 1.00 96.69 90 ALA A C 1
ATOM 712 O O . ALA A 1 90 ? 0.616 2.415 2.594 1.00 96.69 90 ALA A O 1
ATOM 713 N N . LEU A 1 91 ? 0.400 3.599 0.695 1.00 97.69 91 LEU A N 1
ATOM 714 C CA . LEU A 1 91 ? -0.101 4.816 1.338 1.00 97.69 91 LEU A CA 1
ATOM 715 C C . LEU A 1 91 ? -1.455 4.585 2.017 1.00 97.69 91 LEU A C 1
ATOM 717 O O . LEU A 1 91 ? -1.627 4.970 3.172 1.00 97.69 91 LEU A O 1
ATOM 721 N N . ALA A 1 92 ? -2.387 3.909 1.343 1.00 96.88 92 ALA A N 1
ATOM 722 C CA . ALA A 1 92 ? -3.686 3.558 1.912 1.00 96.88 92 ALA A CA 1
ATOM 723 C C . ALA A 1 92 ? -3.537 2.642 3.137 1.00 96.88 92 ALA A C 1
ATOM 725 O O . ALA A 1 92 ? -4.167 2.862 4.171 1.00 96.88 92 ALA A O 1
ATOM 726 N N . SER A 1 93 ? -2.649 1.649 3.052 1.00 95.69 93 SER A N 1
ATOM 727 C CA . SER A 1 93 ? -2.364 0.722 4.151 1.00 95.69 93 SER A CA 1
ATOM 728 C C . SER A 1 93 ? -1.737 1.436 5.349 1.00 95.69 93 SER A C 1
ATOM 730 O O . SER A 1 93 ? -2.104 1.162 6.494 1.00 95.69 93 SER A O 1
ATOM 732 N N . HIS A 1 94 ? -0.829 2.383 5.098 1.00 94.75 94 HIS A N 1
ATOM 733 C CA . HIS A 1 94 ? -0.251 3.230 6.135 1.00 94.75 94 HIS A CA 1
ATOM 734 C C . HIS A 1 94 ? -1.316 4.105 6.801 1.00 94.75 94 HIS A C 1
ATOM 736 O O . HIS A 1 94 ? -1.402 4.124 8.026 1.00 94.75 94 HIS A O 1
ATOM 742 N N . ALA A 1 95 ? -2.161 4.778 6.015 1.00 96.12 95 ALA A N 1
ATOM 743 C CA . ALA A 1 95 ? -3.254 5.596 6.535 1.00 96.12 95 ALA A CA 1
ATOM 744 C C . ALA A 1 95 ? -4.213 4.771 7.410 1.00 96.12 95 ALA A C 1
ATOM 746 O O . ALA A 1 95 ? -4.493 5.155 8.542 1.00 96.12 95 ALA A O 1
ATOM 747 N N . ALA A 1 96 ? -4.627 3.588 6.944 1.00 95.88 96 ALA A N 1
ATOM 748 C CA . ALA A 1 96 ? -5.483 2.686 7.712 1.00 95.88 96 ALA A CA 1
ATOM 749 C C . ALA A 1 96 ? -4.815 2.193 9.008 1.00 95.88 96 ALA A C 1
ATOM 751 O O . ALA A 1 96 ? -5.480 2.004 10.023 1.00 95.88 96 ALA A O 1
ATOM 752 N N . HIS A 1 97 ? -3.499 1.967 8.992 1.00 93.62 97 HIS A N 1
ATOM 753 C CA . HIS A 1 97 ? -2.755 1.623 10.201 1.00 93.62 97 HIS A CA 1
ATOM 754 C C . HIS A 1 97 ? -2.719 2.786 11.200 1.00 93.62 97 HIS A C 1
ATOM 756 O O . HIS A 1 97 ? -2.923 2.557 12.390 1.00 93.62 97 HIS A O 1
ATOM 762 N N . GLN A 1 98 ? -2.493 4.017 10.733 1.00 93.94 98 GLN A N 1
ATOM 763 C CA . GLN A 1 98 ? -2.514 5.197 11.599 1.00 93.94 98 GLN A CA 1
ATOM 764 C C . GLN A 1 98 ? -3.891 5.422 12.219 1.00 93.94 98 GLN A C 1
ATOM 766 O O . GLN A 1 98 ? -3.966 5.744 13.400 1.00 93.94 98 GLN A O 1
ATOM 771 N N . GLU A 1 99 ? -4.964 5.196 11.461 1.00 91.50 99 GLU A N 1
ATOM 772 C CA . GLU A 1 99 ? -6.322 5.328 11.985 1.00 91.50 99 GLU A CA 1
ATOM 773 C C . GLU A 1 99 ? -6.597 4.316 13.100 1.00 91.50 99 GLU A C 1
ATOM 775 O O . GLU A 1 99 ? -6.930 4.711 14.212 1.00 91.50 99 GLU A O 1
ATOM 780 N N . ARG A 1 100 ? -6.289 3.030 12.879 1.00 90.12 100 ARG A N 1
ATOM 781 C CA . ARG A 1 100 ? -6.397 2.006 13.937 1.00 90.12 100 ARG A CA 1
ATOM 782 C C . ARG A 1 100 ? -5.578 2.347 15.180 1.00 90.12 100 ARG A C 1
ATOM 784 O O . ARG A 1 100 ? -5.959 2.001 16.292 1.00 90.12 100 ARG A O 1
ATOM 791 N N . ARG A 1 101 ? -4.421 2.993 15.009 1.00 90.88 101 ARG A N 1
ATOM 792 C CA . ARG A 1 101 ? -3.595 3.436 16.138 1.00 90.88 101 ARG A CA 1
ATOM 793 C C . ARG A 1 101 ? -4.219 4.592 16.909 1.00 90.88 101 ARG A C 1
ATOM 795 O O . ARG A 1 101 ? -4.016 4.644 18.116 1.00 90.88 101 ARG A O 1
ATOM 802 N N . ARG A 1 102 ? -4.927 5.500 16.235 1.00 87.38 102 ARG A N 1
ATOM 803 C CA . ARG A 1 102 ? -5.685 6.577 16.886 1.00 87.38 102 ARG A CA 1
ATOM 804 C C . ARG A 1 102 ? -6.864 6.004 17.655 1.00 87.38 102 ARG A C 1
ATOM 806 O O . ARG A 1 102 ? -6.941 6.230 18.851 1.00 87.38 102 ARG A O 1
ATOM 813 N N . GLU A 1 103 ? -7.665 5.154 17.016 1.00 86.94 103 GLU A N 1
ATOM 814 C CA . GLU A 1 103 ? -8.777 4.448 17.668 1.00 86.94 103 GLU A CA 1
ATOM 815 C C . GLU A 1 103 ? -8.311 3.685 18.918 1.00 86.94 103 GLU A C 1
ATOM 817 O O . GLU A 1 103 ? -8.921 3.788 19.976 1.00 86.94 103 GLU A O 1
ATOM 822 N N . ALA A 1 104 ? -7.188 2.964 18.826 1.00 83.56 104 ALA A N 1
ATOM 823 C CA . ALA A 1 104 ? -6.615 2.251 19.967 1.00 83.56 104 ALA A CA 1
ATOM 824 C C . ALA A 1 104 ? -6.042 3.183 21.050 1.00 83.56 104 ALA A C 1
ATOM 826 O O . ALA A 1 104 ? -6.014 2.809 22.218 1.00 83.56 104 ALA A O 1
ATOM 827 N N . ALA A 1 105 ? -5.551 4.370 20.681 1.00 83.19 105 ALA A N 1
ATOM 828 C CA . ALA A 1 105 ? -5.080 5.364 21.645 1.00 83.19 105 ALA A CA 1
ATOM 829 C C . ALA A 1 105 ? -6.245 6.038 22.388 1.00 83.19 105 ALA A C 1
ATOM 831 O O . ALA A 1 105 ? -6.095 6.372 23.562 1.00 83.19 105 ALA A O 1
ATOM 832 N N . ASP A 1 106 ? -7.391 6.1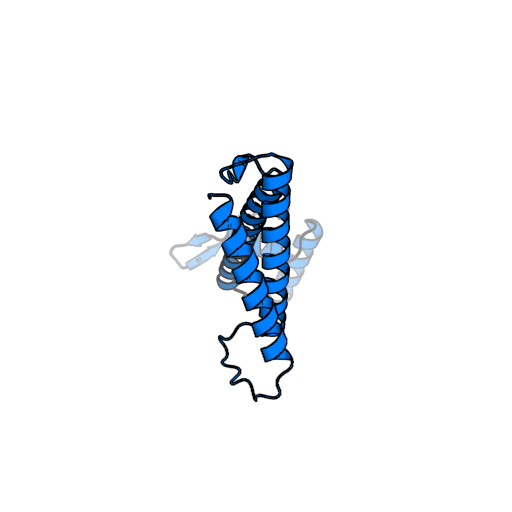87 21.724 1.00 83.94 106 ASP A N 1
ATOM 833 C CA . ASP A 1 106 ? -8.625 6.728 22.298 1.00 83.94 106 ASP A CA 1
ATOM 834 C C . ASP A 1 106 ? -9.432 5.663 23.077 1.00 83.94 106 ASP A C 1
ATOM 836 O O . ASP A 1 106 ? -10.385 5.990 23.789 1.00 83.94 106 ASP A O 1
ATOM 840 N N . GLU A 1 107 ? -9.050 4.381 22.992 1.00 78.81 107 GLU A N 1
ATOM 841 C CA . GLU A 1 107 ? -9.674 3.289 23.743 1.00 78.81 107 GLU A CA 1
ATOM 842 C C . GLU A 1 107 ? -9.371 3.418 25.247 1.00 78.81 107 GLU A C 1
ATOM 844 O O . GLU A 1 107 ? -8.313 3.025 25.746 1.00 78.81 107 GLU A O 1
ATOM 849 N N . VAL A 1 108 ? -10.343 3.916 26.013 1.00 77.44 108 VAL A N 1
ATOM 850 C CA . VAL A 1 108 ? -10.280 3.897 27.478 1.00 77.44 108 VAL A CA 1
ATOM 851 C C . VAL A 1 108 ? -10.800 2.559 27.995 1.00 77.44 108 VAL A C 1
ATOM 853 O O . VAL A 1 108 ? -11.998 2.273 27.952 1.00 77.44 108 VAL A O 1
ATOM 856 N N . ARG A 1 109 ? -9.902 1.740 28.551 1.00 79.94 109 ARG A N 1
ATOM 857 C CA . ARG A 1 109 ? -10.283 0.531 29.293 1.00 79.94 109 ARG A CA 1
ATOM 858 C C . ARG A 1 109 ? -10.569 0.873 30.744 1.00 79.94 109 ARG A C 1
ATOM 860 O O . ARG A 1 109 ? -9.759 1.498 31.420 1.00 79.94 109 ARG A O 1
ATOM 867 N N . THR A 1 110 ? -11.722 0.438 31.232 1.00 80.00 110 THR A N 1
ATOM 868 C CA . THR A 1 110 ? -12.111 0.569 32.637 1.00 80.00 110 THR A CA 1
ATOM 869 C C . THR A 1 110 ? -12.597 -0.775 33.148 1.00 80.00 110 THR A C 1
ATOM 871 O O . THR A 1 110 ? -13.381 -1.457 32.489 1.00 80.00 110 THR A O 1
ATOM 874 N N . GLU A 1 111 ? -12.142 -1.146 34.340 1.00 87.69 111 GLU A N 1
ATOM 875 C CA . GLU A 1 111 ? -12.659 -2.299 35.067 1.00 87.69 111 GLU A CA 1
ATOM 876 C C . GLU A 1 111 ? -13.735 -1.841 36.050 1.00 87.69 111 GLU A C 1
ATOM 878 O O . GLU A 1 111 ? -13.525 -0.918 36.837 1.00 87.69 111 GLU A O 1
ATOM 883 N N . VAL A 1 112 ? -14.898 -2.494 36.015 1.00 84.25 112 VAL A N 1
ATOM 884 C CA . VAL A 1 112 ? -16.012 -2.199 36.923 1.00 84.25 112 VAL A CA 1
ATOM 885 C C . VAL A 1 112 ? -16.305 -3.426 37.770 1.00 84.25 112 VAL A C 1
ATOM 887 O O . VAL A 1 112 ? -16.669 -4.487 37.258 1.00 84.25 112 VAL A O 1
ATOM 890 N N . TRP A 1 113 ? -16.198 -3.265 39.086 1.00 91.56 113 TRP A N 1
ATOM 891 C CA . TRP A 1 113 ? -16.563 -4.295 40.050 1.00 91.56 113 TRP A CA 1
ATOM 892 C C . TRP A 1 113 ? -18.011 -4.103 40.486 1.00 91.56 113 TRP A C 1
ATOM 894 O O . TRP A 1 113 ? -18.376 -3.083 41.066 1.00 91.56 113 TRP A O 1
ATOM 904 N N . LEU A 1 114 ? -18.851 -5.099 40.209 1.00 91.38 114 LEU A N 1
ATOM 905 C CA . LEU A 1 114 ? -20.253 -5.093 40.611 1.00 91.38 114 LEU A CA 1
ATOM 906 C C . LEU A 1 114 ? -20.462 -5.970 41.840 1.00 91.38 114 LEU A C 1
ATOM 908 O O . LEU A 1 114 ? -19.945 -7.086 41.927 1.00 91.38 114 LEU A O 1
ATOM 912 N N . ALA A 1 115 ? -21.318 -5.506 42.748 1.00 95.31 115 ALA A N 1
ATOM 913 C CA . ALA A 1 115 ? -21.840 -6.356 43.806 1.00 95.31 115 ALA A CA 1
ATOM 914 C C . ALA A 1 115 ? -22.536 -7.600 43.216 1.00 95.31 115 ALA A C 1
ATOM 916 O O . ALA A 1 115 ? -23.082 -7.582 42.106 1.00 95.31 115 ALA A O 1
ATOM 917 N N . ALA A 1 116 ? -22.559 -8.693 43.983 1.00 94.12 116 ALA A N 1
ATOM 918 C CA . ALA A 1 116 ? -23.016 -9.995 43.496 1.00 94.12 116 ALA A CA 1
ATOM 919 C C . ALA A 1 116 ? -24.461 -9.992 42.957 1.00 94.12 116 ALA A C 1
ATOM 921 O O . ALA A 1 116 ? -24.759 -10.708 42.001 1.00 94.12 116 ALA A O 1
ATOM 922 N N . GLY A 1 117 ? -25.356 -9.193 43.551 1.00 97.00 117 GLY A N 1
ATOM 923 C CA . GLY A 1 117 ? -26.747 -9.044 43.106 1.00 97.00 117 GLY A CA 1
ATOM 924 C C . GLY A 1 117 ? -26.853 -8.439 41.700 1.00 97.00 117 GLY A C 1
ATOM 925 O O . GLY A 1 117 ? -27.252 -9.157 40.778 1.00 97.00 117 GLY A O 1
ATOM 926 N N . PRO A 1 118 ? -26.445 -7.170 41.504 1.00 93.12 118 PRO A N 1
ATOM 927 C CA . PRO A 1 118 ? -26.411 -6.527 40.188 1.00 93.12 118 PRO A CA 1
ATOM 928 C C . PRO A 1 118 ? -25.638 -7.330 39.136 1.00 93.12 118 PRO A C 1
ATOM 930 O O . PRO A 1 118 ? -26.111 -7.489 38.013 1.00 93.12 118 PRO A O 1
ATOM 933 N N . GLY A 1 119 ? -24.502 -7.931 39.511 1.00 95.00 119 GLY A N 1
ATOM 934 C CA . GLY A 1 119 ? -23.720 -8.770 38.601 1.00 95.00 119 GLY A CA 1
ATOM 935 C C . GLY A 1 119 ? -24.478 -10.007 38.097 1.00 95.00 119 GLY A C 1
ATOM 936 O O . GLY A 1 119 ? -24.346 -10.376 36.930 1.00 95.00 119 GLY A O 1
ATOM 937 N N . ARG A 1 120 ? -25.306 -10.649 38.938 1.00 96.56 120 ARG A N 1
ATOM 938 C CA . ARG A 1 120 ? -26.178 -11.757 38.501 1.00 96.56 120 ARG A CA 1
ATOM 939 C C . ARG A 1 120 ? -27.272 -11.279 37.548 1.00 96.56 120 ARG A C 1
ATOM 941 O O . ARG A 1 120 ? -27.504 -11.940 36.538 1.00 96.56 120 ARG A O 1
ATOM 948 N N . LEU A 1 12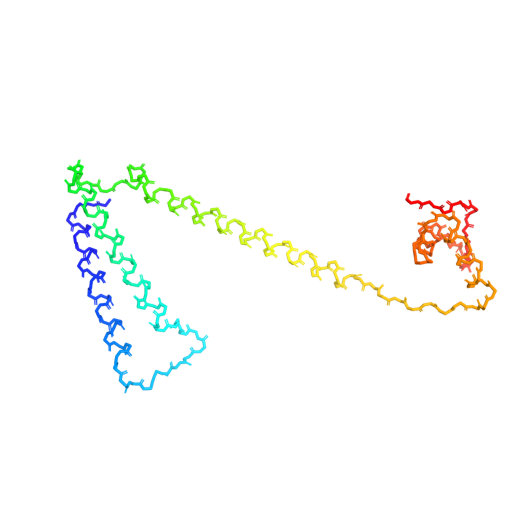1 ? -27.907 -10.146 37.849 1.00 94.81 121 LEU A N 1
ATOM 949 C CA . LEU A 1 121 ? -28.968 -9.576 37.012 1.00 94.81 121 LEU A CA 1
ATOM 950 C C . LEU A 1 121 ? -28.446 -9.190 35.625 1.00 94.81 121 LEU A C 1
ATOM 952 O O . LEU A 1 121 ? -29.071 -9.534 34.623 1.00 94.81 121 LEU A O 1
ATOM 956 N N . LEU A 1 122 ? -27.267 -8.564 35.563 1.00 95.44 122 LEU A N 1
ATOM 957 C CA . LEU A 1 122 ? -26.610 -8.207 34.307 1.00 95.44 122 LEU A CA 1
ATOM 958 C C . LEU A 1 122 ? -26.365 -9.443 33.433 1.00 95.44 122 LEU A C 1
ATOM 960 O O . LEU A 1 122 ? -26.739 -9.458 32.263 1.00 95.44 122 LEU A O 1
ATOM 964 N N . ARG A 1 123 ? -25.802 -10.514 34.011 1.00 96.06 123 ARG A N 1
ATOM 965 C CA . ARG A 1 123 ? -25.566 -11.773 33.283 1.00 96.06 123 ARG A CA 1
ATOM 966 C C . ARG A 1 123 ? -26.862 -12.404 32.771 1.00 96.06 123 ARG A C 1
ATOM 968 O O . ARG A 1 123 ? -26.891 -12.896 31.649 1.00 96.06 123 ARG A O 1
ATOM 975 N N . GLN A 1 124 ? -27.939 -12.369 33.556 1.00 96.56 124 GLN A N 1
ATOM 976 C CA . GLN A 1 124 ? -29.247 -12.876 33.125 1.00 96.56 124 GLN A CA 1
ATOM 977 C C . GLN A 1 124 ? -29.878 -12.032 32.012 1.00 96.56 124 GLN A C 1
ATOM 979 O O . GLN A 1 124 ? -30.550 -12.577 31.138 1.00 96.56 124 GLN A O 1
ATOM 984 N N . ALA A 1 125 ? -29.713 -10.708 32.044 1.00 94.69 125 ALA A N 1
ATOM 985 C CA . ALA A 1 125 ? -30.185 -9.827 30.979 1.00 94.69 125 ALA A CA 1
ATOM 986 C C . ALA A 1 125 ? -29.419 -10.080 29.672 1.00 94.69 125 ALA A C 1
ATOM 988 O O . ALA A 1 125 ? -30.042 -10.288 28.634 1.00 94.69 125 ALA A O 1
ATOM 989 N N . ALA A 1 126 ? -28.089 -10.164 29.753 1.00 96.50 126 ALA A N 1
ATOM 990 C CA . ALA A 1 126 ? -27.220 -10.460 28.619 1.00 96.50 126 ALA A CA 1
ATOM 991 C C . ALA A 1 126 ? -27.563 -11.815 27.973 1.00 96.50 126 ALA A C 1
ATOM 993 O O . ALA A 1 126 ? -27.802 -11.887 26.769 1.00 96.50 126 ALA A O 1
ATOM 994 N N . ALA A 1 127 ? -27.715 -12.868 28.787 1.00 96.75 127 ALA A N 1
ATOM 995 C CA . ALA A 1 127 ? -28.090 -14.197 28.308 1.00 96.75 127 ALA A CA 1
ATOM 996 C C . ALA A 1 127 ? -29.449 -14.210 27.587 1.00 96.75 127 ALA A C 1
ATOM 998 O O . ALA A 1 127 ? -29.579 -14.836 26.539 1.00 96.75 127 ALA A O 1
ATOM 999 N N . ARG A 1 128 ? -30.453 -13.491 28.111 1.00 95.56 128 ARG A N 1
ATOM 1000 C CA . ARG A 1 128 ? -31.780 -13.393 27.476 1.00 95.56 128 ARG A CA 1
ATOM 1001 C C . ARG A 1 128 ? -31.751 -12.654 26.138 1.00 95.56 128 ARG A C 1
ATOM 1003 O O . ARG A 1 128 ? -32.542 -12.986 25.264 1.00 95.56 128 ARG A O 1
ATOM 1010 N N . ALA A 1 129 ? -30.859 -11.678 25.986 1.00 94.94 129 ALA A N 1
ATOM 1011 C CA . ALA A 1 129 ? -30.721 -10.881 24.769 1.00 94.94 129 ALA A CA 1
ATOM 1012 C C . ALA A 1 129 ? -29.718 -11.465 23.752 1.00 94.94 129 ALA A C 1
ATOM 1014 O O . ALA A 1 129 ? -29.575 -10.925 22.658 1.00 94.94 129 ALA A O 1
ATOM 1015 N N . GLY A 1 130 ? -29.007 -12.551 24.088 1.00 96.38 130 GLY A N 1
ATOM 1016 C CA . GLY A 1 130 ? -27.943 -13.095 23.236 1.00 96.38 130 GLY A CA 1
ATOM 1017 C C . GLY A 1 130 ? -26.746 -12.147 23.088 1.00 96.38 130 GLY A C 1
ATOM 1018 O O . GLY A 1 130 ? -26.151 -12.086 22.005 1.00 96.38 130 GLY A O 1
ATOM 1019 N N . LEU A 1 131 ? -26.445 -11.412 24.164 1.00 97.19 131 LEU A N 1
ATOM 1020 C CA . LEU A 1 131 ? -25.378 -10.419 24.300 1.00 97.19 131 LEU A CA 1
ATOM 1021 C C . LEU A 1 131 ? -24.371 -10.840 25.381 1.00 97.19 131 LEU A C 1
ATOM 1023 O O . LEU A 1 131 ? -24.631 -11.708 26.218 1.00 97.19 131 LEU A O 1
ATOM 1027 N N . THR A 1 132 ? -23.233 -10.164 25.405 1.00 96.06 132 THR A N 1
ATOM 1028 C CA . THR A 1 132 ? -22.251 -10.167 26.487 1.00 96.06 132 THR A CA 1
ATOM 1029 C C . THR A 1 132 ? -22.639 -9.162 27.585 1.00 96.06 132 THR A C 1
ATOM 1031 O O . THR A 1 132 ? -23.324 -8.170 27.320 1.00 96.06 132 THR A O 1
ATOM 1034 N N . PRO A 1 133 ? -22.201 -9.362 28.844 1.00 94.62 133 PRO A N 1
ATOM 1035 C CA . PRO A 1 133 ? -22.386 -8.367 29.905 1.00 94.62 133 PRO A CA 1
ATOM 1036 C C . PRO A 1 133 ? -21.841 -6.974 29.544 1.00 94.62 133 PRO A C 1
ATOM 1038 O O . PRO A 1 133 ? -22.431 -5.972 29.942 1.00 94.62 133 PRO A O 1
ATOM 1041 N N . GLN A 1 134 ? -20.748 -6.913 28.778 1.00 93.06 134 GLN A N 1
ATOM 1042 C CA . GLN A 1 134 ? -20.122 -5.680 28.302 1.00 93.06 134 GLN A CA 1
ATOM 1043 C C . GLN A 1 134 ? -21.027 -4.916 27.330 1.00 93.06 134 GLN A C 1
ATOM 1045 O O . GLN A 1 134 ? -21.192 -3.711 27.486 1.00 93.06 134 GLN A O 1
ATOM 1050 N N . GLU A 1 135 ? -21.667 -5.600 26.378 1.00 94.25 135 GLU A N 1
ATOM 1051 C CA . GLU A 1 135 ? -22.610 -4.968 25.441 1.00 94.25 135 GLU A CA 1
ATOM 1052 C C . GLU A 1 135 ? -23.828 -4.385 26.170 1.00 94.25 135 GLU A C 1
ATOM 1054 O O . GLU A 1 135 ? -24.277 -3.283 25.856 1.00 94.25 135 GLU A O 1
ATOM 1059 N N . VAL A 1 136 ? -24.334 -5.073 27.199 1.00 94.94 136 VAL A N 1
ATOM 1060 C CA . VAL A 1 136 ? -25.434 -4.545 28.022 1.00 94.94 136 VAL A CA 1
ATOM 1061 C C . VAL A 1 136 ? -24.989 -3.323 28.836 1.00 94.94 136 VAL A C 1
ATOM 1063 O O . VAL A 1 136 ? -25.737 -2.349 28.928 1.00 94.94 136 VAL A O 1
ATOM 1066 N N . LEU A 1 137 ? -23.773 -3.332 29.398 1.00 92.69 137 LEU A N 1
ATOM 1067 C CA . LEU A 1 137 ? -23.203 -2.167 30.090 1.00 92.69 137 LEU A CA 1
ATOM 1068 C C . LEU A 1 137 ? -22.984 -0.980 29.145 1.00 92.69 137 LEU A C 1
ATOM 1070 O O . LEU A 1 137 ? -23.302 0.145 29.519 1.00 92.69 137 LEU A O 1
ATOM 1074 N N . ALA A 1 138 ? -22.515 -1.217 27.918 1.00 91.69 138 ALA A N 1
ATOM 1075 C CA . ALA A 1 138 ? -22.376 -0.173 26.906 1.00 91.69 138 ALA A CA 1
ATOM 1076 C C . ALA A 1 138 ? -23.734 0.463 26.569 1.00 91.69 138 ALA A C 1
ATOM 1078 O O . ALA A 1 138 ? -23.856 1.683 26.481 1.00 91.69 138 ALA A O 1
ATOM 1079 N N . GLN A 1 139 ? -24.789 -0.349 26.464 1.00 94.56 139 GLN A N 1
ATOM 1080 C CA . GLN A 1 139 ? -26.146 0.148 26.232 1.00 94.56 139 GLN A CA 1
ATOM 1081 C C . GLN A 1 139 ? -26.728 0.924 27.416 1.00 94.56 139 GLN A C 1
ATOM 1083 O O . GLN A 1 139 ? -27.467 1.884 27.183 1.00 94.56 139 GLN A O 1
ATOM 1088 N N . LEU A 1 140 ? -26.408 0.525 28.654 1.00 93.25 140 LEU A N 1
ATOM 1089 C CA . LEU A 1 140 ? -26.738 1.281 29.867 1.00 93.25 140 LEU A CA 1
ATOM 1090 C C . LEU A 1 140 ? -26.023 2.637 29.869 1.00 93.25 140 LEU A C 1
ATOM 1092 O O . LEU A 1 140 ? -26.672 3.660 30.058 1.00 93.25 140 LEU A O 1
ATOM 1096 N N . ALA A 1 141 ? -24.713 2.648 29.603 1.00 91.44 141 ALA A N 1
ATOM 1097 C CA . ALA A 1 141 ? -23.900 3.862 29.562 1.00 91.44 141 ALA A CA 1
ATOM 1098 C C . ALA A 1 141 ? -24.380 4.846 28.482 1.00 91.44 141 ALA A C 1
ATOM 1100 O O . ALA A 1 141 ? -24.500 6.036 28.747 1.00 91.44 141 ALA A O 1
ATOM 1101 N N . ALA A 1 142 ? -24.746 4.350 27.297 1.00 92.25 142 ALA A N 1
ATOM 1102 C CA . ALA A 1 142 ? -25.279 5.1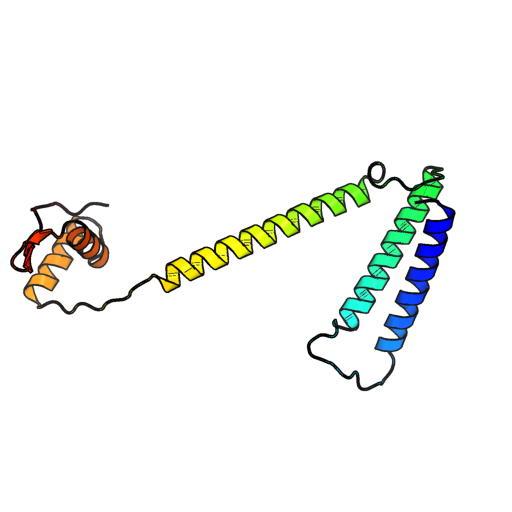73 26.209 1.00 92.25 142 ALA A CA 1
ATOM 1103 C C . ALA A 1 142 ? -26.648 5.815 26.518 1.00 92.25 142 ALA A C 1
ATOM 1105 O O . ALA A 1 142 ? -27.074 6.723 25.810 1.00 92.25 142 ALA A O 1
ATOM 1106 N N . ARG A 1 143 ? -27.362 5.326 27.540 1.00 94.31 143 ARG A N 1
ATOM 1107 C CA . ARG A 1 143 ? -28.692 5.807 27.960 1.00 94.31 143 ARG A CA 1
ATOM 1108 C C . ARG A 1 143 ? -28.663 6.525 29.308 1.00 94.31 143 ARG A C 1
ATOM 1110 O O . ARG A 1 143 ? -29.720 6.816 29.867 1.00 94.31 143 ARG A O 1
ATOM 1117 N N . LEU A 1 144 ? -27.468 6.749 29.842 1.00 94.19 144 LEU A N 1
ATOM 1118 C CA . LEU A 1 144 ? -27.253 7.347 31.144 1.00 94.19 144 LEU A CA 1
ATOM 1119 C C . LEU A 1 144 ? -27.554 8.844 31.074 1.00 94.19 144 LEU A C 1
ATOM 1121 O O . LEU A 1 144 ? -27.009 9.561 30.239 1.00 94.19 144 LEU A O 1
ATOM 1125 N N . VAL A 1 145 ? -28.435 9.298 31.958 1.00 93.19 145 VAL A N 1
ATOM 1126 C CA . VAL A 1 145 ? -28.751 10.710 32.164 1.00 93.19 145 VAL A CA 1
ATOM 1127 C C . VAL A 1 145 ? -28.247 11.098 33.546 1.00 93.19 145 VAL A C 1
ATOM 1129 O O . VAL A 1 145 ? -28.524 10.402 34.525 1.00 93.19 145 VAL A O 1
ATOM 1132 N N . VAL A 1 146 ? -27.494 12.193 33.605 1.00 94.12 146 VAL A N 1
ATOM 1133 C CA . VAL A 1 146 ? -27.040 12.817 34.851 1.00 94.12 146 VAL A CA 1
ATOM 1134 C C . VAL A 1 146 ? -27.866 14.081 35.046 1.00 94.12 146 VAL A C 1
ATOM 1136 O O . VAL A 1 146 ? -27.918 14.909 34.135 1.00 94.12 146 VAL A O 1
ATOM 1139 N N . ASP A 1 147 ? -28.555 14.198 36.176 1.00 92.44 147 ASP A N 1
ATOM 1140 C CA . ASP A 1 147 ? -29.310 15.408 36.511 1.00 92.44 147 ASP A CA 1
ATOM 1141 C C . ASP A 1 147 ? -28.411 16.520 37.086 1.00 92.44 147 ASP A C 1
ATOM 1143 O O . ASP A 1 147 ? -27.198 16.354 37.237 1.00 92.44 147 ASP A O 1
ATOM 1147 N N . GLU A 1 148 ? -29.005 17.683 37.370 1.00 91.38 148 GLU A N 1
ATOM 1148 C CA . GLU A 1 148 ? -28.290 18.855 37.898 1.00 91.38 148 GLU A CA 1
ATOM 1149 C C . GLU A 1 148 ? -27.665 18.602 39.282 1.00 91.38 148 GLU A C 1
ATOM 1151 O O . GLU A 1 148 ? -26.642 19.205 39.610 1.00 91.38 148 GLU A O 1
ATOM 1156 N N . ASP A 1 149 ? -28.222 17.664 40.054 1.00 93.38 149 ASP A N 1
ATOM 1157 C CA . ASP A 1 149 ? -27.736 17.266 41.379 1.00 93.38 149 ASP A CA 1
ATOM 1158 C C . ASP A 1 149 ? -26.693 16.129 41.308 1.00 93.38 149 ASP A C 1
ATOM 1160 O O . ASP A 1 149 ? -26.152 15.694 42.330 1.00 93.38 149 ASP A O 1
ATOM 1164 N N . GLY A 1 150 ? -26.378 15.643 40.101 1.00 89.69 150 GLY A N 1
ATOM 1165 C CA . GLY A 1 150 ? -25.421 14.567 39.853 1.00 89.69 150 GLY A CA 1
ATOM 1166 C C . GLY A 1 150 ? -25.991 13.156 40.024 1.00 89.69 150 GLY A C 1
ATOM 1167 O O . GLY A 1 150 ? -25.229 12.183 39.999 1.00 89.69 150 GLY A O 1
ATOM 1168 N N . ALA A 1 151 ? -27.306 13.003 40.192 1.00 92.56 151 ALA A N 1
ATOM 1169 C CA . ALA A 1 151 ? -27.943 11.700 40.231 1.00 92.56 151 ALA A CA 1
ATOM 1170 C C . ALA A 1 151 ? -27.949 11.061 38.838 1.00 92.56 151 ALA A C 1
ATOM 1172 O O . ALA A 1 151 ? -28.233 11.683 37.813 1.00 92.56 151 ALA A O 1
ATOM 1173 N N . VAL A 1 152 ? -27.630 9.770 38.818 1.00 93.06 152 VAL A N 1
ATOM 1174 C CA . VAL A 1 152 ? -27.510 8.975 37.601 1.00 93.06 152 VAL A CA 1
ATOM 1175 C C . VAL A 1 152 ? -28.765 8.135 37.419 1.00 93.06 152 VAL A C 1
ATOM 1177 O O . VAL A 1 152 ? -29.106 7.321 38.279 1.00 93.06 152 VAL A O 1
ATOM 1180 N N . SER A 1 153 ? -29.424 8.280 36.273 1.00 93.25 153 SER A N 1
ATOM 1181 C CA . SER A 1 153 ? -30.605 7.496 35.920 1.00 93.25 153 SER A CA 1
ATOM 1182 C C . SER A 1 153 ? -30.511 6.930 34.505 1.00 93.25 153 SER A C 1
ATOM 1184 O O . SER A 1 153 ? -29.804 7.445 33.643 1.00 93.25 153 SER A O 1
ATOM 1186 N N . VAL A 1 154 ? -31.218 5.826 34.270 1.00 93.94 154 VAL A N 1
ATOM 1187 C CA . VAL A 1 154 ? -31.378 5.221 32.945 1.00 93.94 154 VAL A CA 1
ATOM 1188 C C . VAL A 1 154 ? -32.852 4.881 32.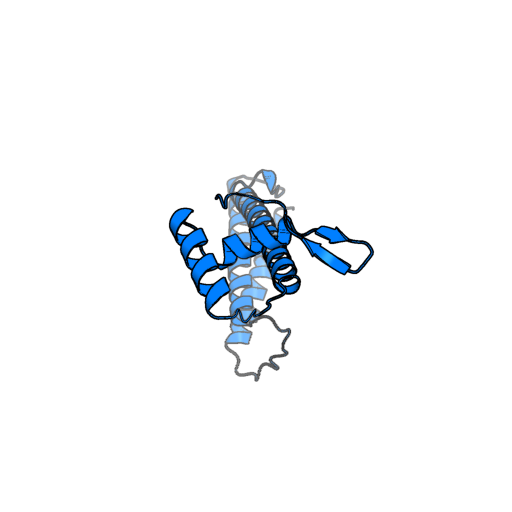778 1.00 93.94 154 VAL A C 1
ATOM 1190 O O . VAL A 1 154 ? -33.436 4.212 33.633 1.00 93.94 154 VAL A O 1
ATOM 1193 N N . ALA A 1 155 ? -33.464 5.331 31.683 1.00 92.75 155 ALA A N 1
ATOM 1194 C CA . ALA A 1 155 ? -34.841 4.966 31.372 1.00 92.75 155 ALA A CA 1
ATOM 1195 C C . ALA A 1 155 ? -34.963 3.444 31.137 1.00 92.75 155 ALA A C 1
ATOM 1197 O O . ALA A 1 155 ? -34.038 2.833 30.591 1.00 92.75 155 ALA A O 1
ATOM 1198 N N . PRO A 1 156 ? -36.092 2.808 31.501 1.00 93.50 156 PRO A N 1
ATOM 1199 C CA . PRO A 1 156 ? -36.298 1.387 31.240 1.00 93.50 156 PRO A CA 1
ATOM 1200 C C . PRO A 1 156 ? -36.119 1.043 29.756 1.00 93.50 156 PRO A C 1
ATOM 1202 O O . PRO A 1 156 ? -36.698 1.690 28.885 1.00 93.50 156 PRO A O 1
ATOM 1205 N N . PHE A 1 157 ? -35.344 -0.003 29.465 1.00 93.12 157 PHE A N 1
ATOM 1206 C CA . PHE A 1 157 ? -35.150 -0.500 28.104 1.00 93.12 157 PHE A CA 1
ATOM 1207 C C . PHE A 1 157 ? -34.927 -2.016 28.083 1.00 93.12 157 PHE A C 1
ATOM 1209 O O . PHE A 1 157 ? -34.614 -2.634 29.104 1.00 93.12 157 PHE A O 1
ATOM 1216 N N . LEU A 1 158 ? -35.079 -2.608 26.898 1.00 92.19 158 LEU A N 1
ATOM 1217 C CA . LEU A 1 158 ? -34.724 -3.998 26.623 1.00 92.19 158 LEU A CA 1
ATOM 1218 C C . LEU A 1 158 ? -33.399 -4.040 25.846 1.00 92.19 158 LEU A C 1
ATOM 1220 O O . LEU A 1 158 ? -33.323 -3.424 24.779 1.00 92.19 158 LEU A O 1
ATOM 1224 N N . PRO A 1 159 ? -32.365 -4.745 26.341 1.00 92.94 159 PRO A N 1
ATOM 1225 C CA . PRO A 1 159 ? -31.123 -4.908 25.597 1.00 92.94 159 PRO A CA 1
ATOM 1226 C C . PRO A 1 159 ? -31.356 -5.626 24.264 1.00 92.94 159 PRO A C 1
ATOM 1228 O O . PRO A 1 159 ? -32.102 -6.604 24.206 1.00 92.94 159 PRO A O 1
ATOM 1231 N N . SER A 1 160 ? -30.716 -5.145 23.201 1.00 90.56 160 SER A N 1
ATOM 1232 C CA . SER A 1 160 ? -30.834 -5.690 21.837 1.00 90.56 160 SER A CA 1
ATOM 1233 C C . SER A 1 160 ? -29.502 -5.603 21.088 1.00 90.56 160 SER A C 1
ATOM 1235 O O . SER A 1 160 ? -28.613 -4.882 21.530 1.00 90.56 160 SER A O 1
ATOM 1237 N N . ARG A 1 161 ? -29.335 -6.392 20.020 1.00 86.12 161 ARG A N 1
ATOM 1238 C CA . ARG A 1 161 ? -28.141 -6.342 19.158 1.00 86.12 161 ARG A CA 1
ATOM 1239 C C . ARG A 1 161 ? -28.125 -5.103 18.278 1.00 86.12 161 ARG A C 1
ATOM 1241 O O . ARG A 1 161 ? -29.226 -4.700 17.844 1.00 86.12 161 ARG A O 1
#

pLDDT: mean 90.01, std 10.17, range [52.09, 97.69]

Foldseek 3Di:
DFLVVLVVQLVVLVVQLVVLVVVVVDPDPPPPDPPDPDSVVSSVVSVVSSVVSVVQNVVCVVVVPRDDDQVVVPVSVVVVVVVVVVVVVVVVVVVVVVVVVVVVVPDDDDDDDDDPVVVVVLCVLQVVQVHDSVQVVVVQVVQWDQDPVRDIDGDDDRDYD

Organism: Streptomyces noursei (NCBI:txid1971)